Protein AF-A0A6J7CRE7-F1 (afdb_monomer_lite)

Structure (mmCIF, N/CA/C/O backbone):
data_AF-A0A6J7CRE7-F1
#
_entry.id   AF-A0A6J7CRE7-F1
#
loop_
_atom_site.group_PDB
_atom_site.id
_atom_site.type_symbol
_atom_site.label_atom_id
_atom_site.label_alt_id
_atom_site.label_comp_id
_atom_site.label_asym_id
_atom_site.label_entity_id
_atom_site.label_seq_id
_atom_site.pdbx_PDB_ins_code
_atom_site.Cartn_x
_atom_site.Cartn_y
_atom_site.Cartn_z
_atom_site.occupancy
_atom_site.B_iso_or_equiv
_atom_site.auth_seq_id
_atom_site.auth_comp_id
_atom_site.auth_asym_id
_atom_site.auth_atom_id
_atom_site.pdbx_PDB_model_num
ATOM 1 N N . MET A 1 1 ? 27.276 -5.900 14.792 1.00 31.27 1 MET A N 1
ATOM 2 C CA . MET A 1 1 ? 27.018 -6.515 13.474 1.00 31.27 1 MET A CA 1
ATOM 3 C C . MET A 1 1 ? 25.747 -5.876 12.935 1.00 31.27 1 MET A C 1
ATOM 5 O O . MET A 1 1 ? 24.681 -6.159 13.457 1.00 31.27 1 MET A O 1
ATOM 9 N N . LEU A 1 2 ? 25.874 -4.918 12.013 1.00 28.30 2 LEU A N 1
ATOM 10 C CA . LEU A 1 2 ? 24.737 -4.301 11.324 1.00 28.30 2 LEU A CA 1
ATOM 11 C C . LEU A 1 2 ? 24.334 -5.236 10.186 1.00 28.30 2 LEU A C 1
ATOM 13 O O . LEU A 1 2 ? 25.093 -5.417 9.237 1.00 28.30 2 LEU A O 1
ATOM 17 N N . SER A 1 3 ? 23.171 -5.862 10.291 1.00 26.80 3 SER A N 1
ATOM 18 C CA . SER A 1 3 ? 22.562 -6.545 9.156 1.00 26.80 3 SER A CA 1
ATOM 19 C C . SER A 1 3 ? 22.076 -5.487 8.165 1.00 26.80 3 SER A C 1
ATOM 21 O O . SER A 1 3 ? 21.050 -4.848 8.391 1.00 26.80 3 SER A O 1
ATOM 23 N N . VAL A 1 4 ? 22.817 -5.293 7.073 1.00 38.38 4 VAL A N 1
ATOM 24 C CA . VAL A 1 4 ? 22.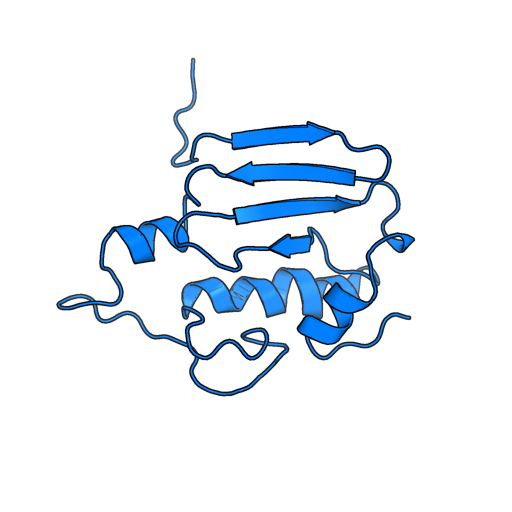331 -4.564 5.897 1.00 38.38 4 VAL A CA 1
ATOM 25 C C . VAL A 1 4 ? 21.376 -5.502 5.165 1.00 38.38 4 VAL A C 1
ATOM 27 O O . VAL A 1 4 ? 21.768 -6.237 4.263 1.00 38.38 4 VAL A O 1
ATOM 30 N N . GLY A 1 5 ? 20.120 -5.549 5.603 1.00 42.62 5 GLY A N 1
ATOM 31 C CA . GLY A 1 5 ? 19.071 -6.037 4.715 1.00 42.62 5 GLY A CA 1
ATOM 32 C C . GLY A 1 5 ? 18.911 -5.055 3.552 1.00 42.62 5 GLY A C 1
ATOM 33 O O . GLY A 1 5 ? 19.272 -3.884 3.677 1.00 42.62 5 GLY A O 1
ATOM 34 N N . VAL A 1 6 ? 18.359 -5.509 2.424 1.00 58.88 6 VAL A N 1
ATOM 35 C CA . VAL A 1 6 ? 17.955 -4.666 1.275 1.00 58.88 6 VAL A CA 1
ATOM 36 C C . VAL A 1 6 ? 16.721 -3.829 1.657 1.00 58.88 6 VAL A C 1
ATOM 38 O O . VAL A 1 6 ? 15.710 -3.772 0.966 1.00 58.88 6 VAL A O 1
ATOM 41 N N . PHE A 1 7 ? 16.765 -3.224 2.835 1.00 61.78 7 PHE A N 1
ATOM 42 C CA . PHE A 1 7 ? 15.727 -2.392 3.390 1.00 61.78 7 PHE A CA 1
ATOM 43 C C . PHE A 1 7 ? 16.214 -0.962 3.280 1.00 61.78 7 PHE A C 1
ATOM 45 O O . PHE A 1 7 ? 17.375 -0.634 3.525 1.00 61.78 7 PHE A O 1
ATOM 52 N N . SER A 1 8 ? 15.314 -0.124 2.804 1.00 71.94 8 SER A N 1
ATOM 53 C CA . SER A 1 8 ? 15.523 1.306 2.740 1.00 71.94 8 SER A CA 1
ATOM 54 C C . SER A 1 8 ? 15.836 1.884 4.109 1.00 71.94 8 SER A C 1
ATOM 56 O O . SER A 1 8 ? 15.657 1.234 5.134 1.00 71.94 8 SER A O 1
ATOM 58 N N . GLU A 1 9 ? 16.198 3.159 4.140 1.00 83.62 9 GLU A N 1
ATOM 59 C CA . GLU A 1 9 ? 16.005 3.938 5.356 1.00 83.62 9 GLU A CA 1
ATOM 60 C C . GLU A 1 9 ? 14.517 3.858 5.752 1.00 83.62 9 GLU A C 1
ATOM 62 O O . GLU A 1 9 ? 13.635 4.104 4.914 1.00 83.62 9 GLU A O 1
ATOM 67 N N . ILE A 1 10 ? 14.257 3.414 6.984 1.00 86.81 10 ILE A N 1
ATOM 68 C CA . ILE A 1 10 ? 12.924 3.281 7.577 1.00 86.81 10 ILE A CA 1
ATOM 69 C C . ILE A 1 10 ? 12.846 4.255 8.746 1.00 86.81 10 ILE A C 1
ATOM 71 O O . ILE A 1 10 ? 13.720 4.245 9.612 1.00 86.81 10 ILE A O 1
ATOM 75 N N . SER A 1 11 ? 11.791 5.062 8.791 1.00 89.56 11 SER A N 1
ATOM 76 C CA . SER A 1 11 ? 11.432 5.853 9.968 1.00 89.56 11 SER A CA 1
ATOM 77 C C . SER A 1 11 ? 10.129 5.337 10.566 1.00 89.56 11 SER A C 1
ATOM 79 O O . SER A 1 11 ? 9.235 4.912 9.837 1.00 89.56 11 SER A O 1
ATOM 81 N N . LEU A 1 12 ? 10.021 5.397 11.889 1.00 94.31 12 LEU A N 1
ATOM 82 C CA . LEU A 1 12 ? 8.812 5.078 12.638 1.00 94.31 12 LEU A CA 1
ATOM 83 C C . LEU A 1 12 ? 8.356 6.341 13.366 1.00 94.31 12 LEU A C 1
ATOM 85 O O . LEU A 1 12 ? 9.140 6.936 14.104 1.00 94.31 12 LEU A O 1
ATOM 89 N N . THR A 1 13 ? 7.093 6.699 13.185 1.00 96.44 13 THR A N 1
ATOM 90 C CA . THR A 1 13 ? 6.403 7.714 13.978 1.00 96.44 13 THR A CA 1
ATOM 91 C C . THR A 1 13 ? 5.298 7.026 14.761 1.00 96.44 13 THR A C 1
ATOM 93 O O . THR A 1 13 ? 4.493 6.291 14.190 1.00 96.44 13 THR A O 1
ATOM 96 N N . GLU A 1 14 ? 5.265 7.238 16.072 1.00 97.94 14 GLU A N 1
ATOM 97 C CA . GLU A 1 14 ? 4.109 6.875 16.882 1.00 97.94 14 GLU A CA 1
ATOM 98 C C . GLU A 1 14 ? 3.145 8.063 16.922 1.00 97.94 14 GLU A C 1
ATOM 100 O O . GLU A 1 14 ? 3.489 9.134 17.415 1.00 97.94 14 GLU A O 1
ATOM 105 N N . GLU A 1 15 ? 1.946 7.855 16.392 1.00 96.88 15 GLU A N 1
ATOM 106 C CA . GLU A 1 15 ? 0.809 8.766 16.489 1.00 96.88 15 GLU A CA 1
ATOM 107 C C . GLU A 1 15 ? -0.095 8.327 17.660 1.00 96.88 15 GLU A C 1
ATOM 109 O O . GLU A 1 15 ? 0.058 7.212 18.183 1.00 96.88 15 GLU A O 1
ATOM 114 N N . PRO A 1 16 ? -1.050 9.160 18.115 1.00 98.12 16 PRO A N 1
ATOM 115 C CA . PRO A 1 16 ? -1.968 8.775 19.187 1.00 98.12 16 PRO A CA 1
ATOM 116 C C . PRO A 1 16 ? -2.725 7.466 18.909 1.00 98.12 16 PRO A C 1
ATOM 118 O O . PRO A 1 16 ? -2.813 6.622 19.801 1.00 98.12 16 PRO A O 1
ATOM 121 N N . ASP A 1 17 ? -3.194 7.275 17.674 1.00 97.69 17 ASP A N 1
ATOM 122 C CA . ASP A 1 17 ? -4.062 6.182 17.213 1.00 97.69 17 ASP A CA 1
ATOM 123 C C . ASP A 1 17 ? -3.328 5.085 16.420 1.00 97.69 17 ASP A C 1
ATOM 125 O O . ASP A 1 17 ? -3.860 3.990 16.239 1.00 97.69 17 ASP A O 1
ATOM 129 N N . ALA A 1 18 ? -2.101 5.333 15.954 1.00 97.94 18 ALA A N 1
ATOM 130 C CA . ALA A 1 18 ? -1.400 4.412 15.063 1.00 97.94 18 ALA A CA 1
ATOM 131 C C . ALA A 1 18 ? 0.129 4.453 15.198 1.00 97.94 18 ALA A C 1
ATOM 133 O O . ALA A 1 18 ? 0.727 5.418 15.662 1.00 97.94 18 ALA A O 1
ATOM 134 N N . PHE A 1 19 ? 0.779 3.401 14.713 1.00 97.81 19 PHE A N 1
ATOM 135 C CA . PHE A 1 19 ? 2.190 3.405 14.354 1.00 97.81 19 PHE A CA 1
ATOM 136 C C . PHE A 1 19 ? 2.313 3.607 12.846 1.00 97.81 19 PHE A C 1
ATOM 138 O O . PHE A 1 19 ? 1.712 2.874 12.056 1.00 97.81 19 PHE A O 1
ATOM 145 N N . VAL A 1 20 ? 3.098 4.596 12.437 1.00 95.56 20 VAL A N 1
ATOM 146 C CA . VAL A 1 20 ? 3.317 4.946 11.036 1.00 95.56 20 VAL A CA 1
ATOM 147 C C . VAL A 1 20 ? 4.766 4.645 10.676 1.00 95.56 20 VAL A C 1
ATOM 149 O O . VAL A 1 20 ? 5.694 5.324 11.108 1.00 95.56 20 VAL A O 1
ATOM 152 N N . ILE A 1 21 ? 4.959 3.608 9.870 1.00 92.56 21 ILE A N 1
ATOM 153 C CA . ILE A 1 21 ? 6.258 3.206 9.337 1.00 92.56 21 ILE A CA 1
ATOM 154 C C . ILE A 1 21 ? 6.383 3.789 7.935 1.00 92.56 21 ILE A C 1
ATOM 156 O O . ILE A 1 21 ? 5.517 3.589 7.086 1.00 92.56 21 ILE A O 1
ATOM 160 N N . HIS A 1 22 ? 7.475 4.488 7.670 1.00 88.38 22 HIS A N 1
ATOM 161 C CA . HIS A 1 22 ? 7.761 5.071 6.370 1.00 88.38 22 HIS A CA 1
ATOM 162 C C . HIS A 1 22 ? 9.059 4.522 5.811 1.00 88.38 22 HIS A C 1
ATOM 164 O O . HIS A 1 22 ? 10.099 4.553 6.466 1.00 88.38 22 HIS A O 1
ATOM 170 N N . HIS A 1 23 ? 9.006 4.091 4.559 1.00 86.69 23 HIS A N 1
ATOM 171 C CA . HIS A 1 23 ? 10.183 3.782 3.770 1.00 86.69 23 HIS A CA 1
ATOM 172 C C . HIS A 1 23 ? 10.552 4.994 2.921 1.00 86.69 23 HIS A C 1
ATOM 174 O O . HIS A 1 23 ? 9.796 5.361 2.022 1.00 86.69 23 HIS A O 1
ATOM 180 N N . ARG A 1 24 ? 11.746 5.566 3.136 1.00 80.31 24 ARG A N 1
ATOM 181 C CA . ARG A 1 24 ? 12.245 6.687 2.315 1.00 80.31 24 ARG A CA 1
ATOM 182 C C . ARG A 1 24 ? 12.273 6.338 0.824 1.00 80.31 24 ARG A C 1
ATOM 184 O O . ARG A 1 24 ? 11.980 7.182 -0.016 1.00 80.31 24 ARG A O 1
ATOM 191 N N . VAL A 1 25 ? 12.657 5.100 0.515 1.00 83.38 25 VAL A N 1
ATOM 192 C CA . VAL A 1 25 ? 12.550 4.498 -0.818 1.00 83.38 25 VAL A CA 1
ATOM 193 C C . VAL A 1 25 ? 12.103 3.058 -0.646 1.00 83.38 25 VAL A C 1
ATOM 195 O O . VAL A 1 25 ? 12.920 2.243 -0.257 1.00 83.38 25 VAL A O 1
ATOM 198 N N . CYS A 1 26 ? 10.861 2.707 -0.958 1.00 83.25 26 CYS A N 1
ATOM 199 C CA . CYS A 1 26 ? 10.376 1.328 -0.924 1.00 83.25 26 CYS A CA 1
ATOM 200 C C . CYS A 1 26 ? 11.395 0.347 -1.540 1.00 83.25 26 CYS A C 1
ATOM 202 O O . CYS A 1 26 ? 11.777 0.488 -2.704 1.00 83.25 26 CYS A O 1
ATOM 204 N N . GLY A 1 27 ? 11.831 -0.646 -0.756 1.00 79.06 27 GLY A N 1
ATOM 205 C CA . GLY A 1 27 ? 12.837 -1.631 -1.176 1.00 79.06 27 GLY A CA 1
ATOM 206 C C . GLY A 1 27 ? 12.348 -2.628 -2.233 1.00 79.06 27 GLY A C 1
ATOM 207 O O . GLY A 1 27 ? 13.152 -3.399 -2.746 1.00 79.06 27 GLY A O 1
ATOM 208 N N . SER A 1 28 ? 11.052 -2.613 -2.561 1.00 83.06 28 SER A N 1
ATOM 209 C CA . SER A 1 28 ? 10.413 -3.530 -3.506 1.00 83.06 28 SER A CA 1
ATOM 210 C C . SER A 1 28 ? 9.895 -2.803 -4.756 1.00 83.06 28 SER A C 1
ATOM 212 O O . SER A 1 28 ? 10.687 -2.503 -5.649 1.00 83.06 28 SER A O 1
ATOM 214 N N . CYS A 1 29 ? 8.597 -2.483 -4.843 1.00 85.31 29 CYS A N 1
ATOM 215 C CA . CYS A 1 29 ? 7.991 -1.883 -6.040 1.00 85.31 29 CYS A CA 1
ATOM 216 C C . CYS A 1 29 ? 8.628 -0.547 -6.421 1.00 85.31 29 CYS A C 1
ATOM 218 O O . CYS A 1 29 ? 8.986 -0.352 -7.578 1.00 85.31 29 CYS A O 1
ATOM 220 N N . GLY A 1 30 ? 8.819 0.345 -5.444 1.00 85.69 30 GLY A N 1
ATOM 221 C CA . GLY A 1 30 ? 9.387 1.664 -5.702 1.00 85.69 30 GLY A CA 1
ATOM 222 C C . GLY A 1 30 ? 10.781 1.577 -6.313 1.00 85.69 30 GLY A C 1
ATOM 223 O O . GLY A 1 30 ? 11.087 2.333 -7.225 1.00 85.69 30 GLY A O 1
ATOM 224 N N . 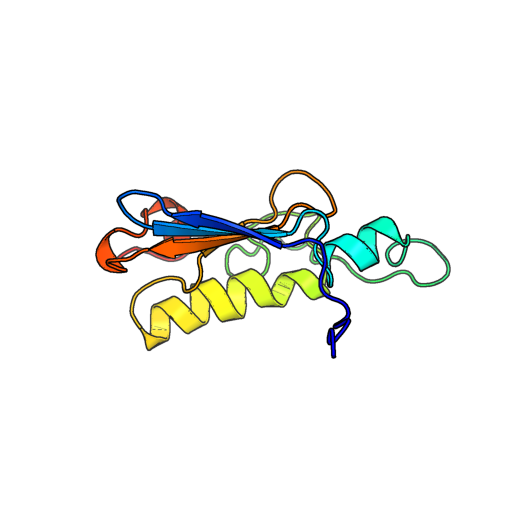ARG A 1 31 ? 11.606 0.615 -5.879 1.00 85.88 31 ARG A N 1
ATOM 225 C CA . ARG A 1 31 ? 12.927 0.391 -6.472 1.00 85.88 31 ARG A CA 1
ATOM 226 C C . ARG A 1 31 ? 12.851 -0.181 -7.881 1.00 85.88 31 ARG A C 1
ATOM 228 O O . ARG A 1 31 ? 13.588 0.279 -8.736 1.00 85.88 31 ARG A O 1
ATOM 235 N N . GLN A 1 32 ? 11.939 -1.115 -8.153 1.00 88.38 32 GLN A N 1
ATOM 236 C CA . GLN A 1 32 ? 11.732 -1.607 -9.522 1.00 88.38 32 GLN A CA 1
ATOM 237 C C . GLN A 1 32 ? 11.337 -0.477 -10.481 1.00 88.38 32 GLN A C 1
ATOM 239 O O . GLN A 1 32 ? 11.828 -0.429 -11.605 1.00 88.38 32 GLN A O 1
ATOM 244 N N . GLU A 1 33 ? 10.464 0.431 -10.041 1.00 87.81 33 GLU A N 1
ATOM 245 C CA . GLU A 1 33 ? 10.076 1.597 -10.838 1.00 87.81 33 GLU A CA 1
ATOM 246 C C . GLU A 1 33 ? 11.253 2.561 -11.037 1.00 87.81 33 GLU A C 1
ATOM 248 O O . GLU A 1 33 ? 11.526 2.955 -12.166 1.00 87.81 33 GLU A O 1
ATOM 253 N N . LEU A 1 34 ? 12.000 2.882 -9.974 1.00 87.31 34 LEU A N 1
ATOM 254 C CA . LEU A 1 34 ? 13.172 3.766 -10.049 1.00 87.31 34 LEU A CA 1
ATOM 255 C C . LEU A 1 34 ? 14.327 3.182 -10.881 1.00 87.31 34 LEU A C 1
ATOM 257 O O . LEU A 1 34 ? 15.048 3.935 -11.528 1.00 87.31 34 LEU A O 1
ATOM 261 N N . ASP A 1 35 ? 14.481 1.859 -10.896 1.00 89.88 35 ASP A N 1
ATOM 262 C CA . ASP A 1 35 ? 15.494 1.145 -11.682 1.00 89.88 35 ASP A CA 1
ATOM 263 C C . ASP A 1 35 ? 15.069 0.937 -13.152 1.00 89.88 35 ASP A C 1
ATOM 265 O O . ASP A 1 35 ? 15.749 0.224 -13.893 1.00 89.88 35 ASP A O 1
ATOM 269 N N . GLY A 1 36 ? 13.931 1.498 -13.582 1.00 91.31 36 GLY A N 1
ATOM 270 C CA . GLY A 1 36 ? 13.453 1.407 -14.964 1.00 91.31 36 GLY A CA 1
ATOM 271 C C . GLY A 1 36 ? 13.000 0.005 -15.379 1.00 91.31 36 GLY A C 1
ATOM 272 O O . GLY A 1 36 ? 13.035 -0.331 -16.556 1.00 91.31 36 GLY A O 1
ATOM 273 N N . ARG A 1 37 ? 12.568 -0.850 -14.438 1.00 91.81 37 ARG A N 1
ATOM 274 C CA . ARG A 1 37 ? 12.166 -2.242 -14.749 1.00 91.81 37 ARG A CA 1
ATOM 275 C C . ARG A 1 37 ? 10.872 -2.358 -15.555 1.00 91.81 37 ARG A C 1
ATOM 277 O O . ARG A 1 37 ? 10.574 -3.430 -16.071 1.00 91.81 37 ARG A O 1
ATOM 284 N N . TYR A 1 38 ? 10.113 -1.274 -15.652 1.00 91.06 38 TYR A N 1
ATOM 285 C CA . TYR A 1 38 ? 8.905 -1.185 -16.475 1.00 91.06 38 TYR A CA 1
ATOM 286 C C . TYR A 1 38 ? 9.204 -0.660 -17.887 1.00 91.06 38 TYR A C 1
ATOM 288 O O . TYR A 1 38 ? 8.301 -0.620 -18.711 1.00 91.06 38 TYR A O 1
ATOM 296 N N . GLU A 1 39 ? 10.466 -0.322 -18.166 1.00 92.12 39 GLU A N 1
ATOM 297 C CA . GLU A 1 39 ? 10.962 0.094 -19.477 1.00 92.12 39 GLU A CA 1
ATOM 298 C C . GLU A 1 39 ? 11.756 -1.044 -20.149 1.00 92.12 39 GLU A C 1
ATOM 300 O O . GLU A 1 39 ? 12.074 -2.072 -19.531 1.00 92.12 39 GLU A O 1
ATOM 305 N N . GLU A 1 40 ? 12.126 -0.850 -21.417 1.00 93.56 40 GLU A N 1
ATOM 306 C CA . GLU A 1 40 ? 13.035 -1.739 -22.151 1.00 93.56 40 GLU A CA 1
ATOM 307 C C . GLU A 1 40 ? 14.384 -1.911 -21.411 1.00 93.56 40 GLU A C 1
ATOM 309 O O . GLU A 1 40 ? 14.937 -0.936 -20.892 1.00 93.56 40 GLU A O 1
ATOM 314 N N . PRO A 1 41 ? 14.975 -3.123 -21.372 1.00 95.44 41 PRO A N 1
ATOM 315 C CA . PRO A 1 41 ? 14.524 -4.365 -22.012 1.00 95.44 41 PRO A CA 1
ATOM 316 C C . PRO A 1 41 ? 13.617 -5.241 -21.128 1.00 95.44 41 PRO A C 1
ATOM 318 O O . PRO A 1 41 ? 13.313 -6.377 -21.486 1.00 95.44 41 PRO A O 1
ATOM 321 N N . TRP A 1 42 ? 13.257 -4.777 -19.928 1.00 95.00 42 TRP A N 1
ATOM 322 C CA . TRP A 1 42 ? 12.600 -5.610 -18.916 1.00 95.00 42 TRP A CA 1
ATOM 323 C C . TRP A 1 42 ? 11.092 -5.691 -19.110 1.00 95.00 42 TRP A C 1
ATOM 325 O O . TRP A 1 42 ? 10.528 -6.772 -18.952 1.00 95.00 42 TRP A O 1
ATOM 335 N N . ASN A 1 43 ? 10.460 -4.564 -19.452 1.00 94.75 43 ASN A N 1
ATOM 336 C CA . ASN A 1 43 ? 9.041 -4.474 -19.792 1.00 94.75 43 ASN A CA 1
ATOM 337 C C . ASN A 1 43 ? 8.116 -5.159 -18.769 1.00 94.75 43 ASN A C 1
ATOM 339 O O . ASN A 1 43 ? 7.211 -5.916 -19.133 1.00 94.75 43 ASN A O 1
ATOM 343 N N . PHE A 1 44 ? 8.347 -4.941 -17.469 1.00 94.44 44 PHE A N 1
ATOM 344 C CA . PHE A 1 44 ? 7.434 -5.456 -16.449 1.00 94.44 44 PHE A CA 1
ATOM 345 C C . PHE A 1 44 ? 6.016 -4.912 -16.648 1.00 94.44 44 PHE A C 1
ATOM 347 O O . PHE A 1 44 ? 5.809 -3.765 -17.039 1.00 94.44 44 PHE A O 1
ATOM 354 N N . LEU A 1 45 ? 5.025 -5.754 -16.355 1.00 94.25 45 LEU A N 1
ATOM 355 C CA . LEU A 1 45 ? 3.622 -5.447 -16.623 1.00 94.25 45 LEU A CA 1
ATOM 356 C C . LEU A 1 45 ? 3.017 -4.512 -15.566 1.00 94.25 45 LEU A C 1
ATOM 358 O O . LEU A 1 45 ? 3.412 -4.507 -14.397 1.00 94.25 45 LEU A O 1
ATOM 362 N N . ARG A 1 46 ? 1.993 -3.760 -15.970 1.00 92.75 46 ARG A N 1
ATOM 363 C CA . ARG A 1 46 ? 1.081 -3.027 -15.080 1.00 92.75 46 ARG A CA 1
ATOM 364 C C . ARG A 1 46 ? -0.315 -3.643 -15.176 1.00 92.75 46 ARG A C 1
ATOM 366 O O . ARG A 1 46 ? -0.659 -4.214 -16.207 1.00 92.75 46 ARG A O 1
ATOM 373 N N . VAL A 1 47 ? -1.093 -3.546 -14.103 1.00 93.00 47 VAL A N 1
ATOM 374 C CA . VAL A 1 47 ? -2.504 -3.952 -14.078 1.00 93.00 47 VAL A CA 1
ATOM 375 C C . VAL A 1 47 ? -3.331 -2.762 -14.550 1.00 93.00 47 VAL A C 1
ATOM 377 O O . VAL A 1 47 ? -3.471 -1.782 -13.818 1.00 93.00 47 VAL A O 1
ATOM 380 N N . ILE A 1 48 ? -3.830 -2.833 -15.783 1.00 92.06 48 ILE A N 1
ATOM 381 C CA . ILE A 1 48 ? -4.506 -1.711 -16.456 1.00 92.06 48 ILE A CA 1
ATOM 382 C C . ILE A 1 48 ? -6.029 -1.762 -16.307 1.00 92.06 48 ILE A C 1
ATOM 384 O O . ILE A 1 48 ? -6.713 -0.763 -16.521 1.00 92.06 48 ILE A O 1
ATOM 388 N N . GLU A 1 49 ? -6.574 -2.924 -15.953 1.00 92.94 49 GLU A N 1
ATOM 389 C CA . GLU A 1 49 ? -7.996 -3.129 -15.722 1.00 92.94 49 GLU A CA 1
ATOM 390 C C . GLU A 1 49 ? -8.456 -2.379 -14.471 1.00 92.94 49 GLU A C 1
ATOM 392 O O . GLU A 1 49 ? -7.769 -2.355 -13.457 1.00 92.94 49 GLU A O 1
ATOM 397 N N . ASN A 1 50 ? -9.650 -1.793 -14.496 1.00 93.62 50 ASN A N 1
ATOM 398 C CA . ASN A 1 50 ? -10.200 -1.117 -13.324 1.00 93.62 50 ASN A CA 1
ATOM 399 C C . ASN A 1 50 ? -10.792 -2.140 -12.335 1.00 93.62 50 ASN A C 1
ATOM 401 O O . ASN A 1 50 ? -11.948 -2.539 -12.482 1.00 93.62 50 ASN A O 1
ATOM 405 N N . VAL A 1 51 ? -10.003 -2.572 -11.345 1.00 95.56 51 VAL A N 1
ATOM 406 C CA . VAL A 1 51 ? -10.396 -3.606 -10.375 1.00 95.56 51 VAL A CA 1
ATOM 407 C C . VAL A 1 51 ? -9.965 -3.190 -8.958 1.00 95.56 51 VAL A C 1
ATOM 409 O O . VAL A 1 51 ? -8.840 -3.490 -8.551 1.00 95.56 51 VAL A O 1
ATOM 412 N N . PRO A 1 52 ? -10.837 -2.543 -8.155 1.00 95.44 52 PRO A N 1
ATOM 413 C CA . PRO A 1 52 ? -10.481 -2.008 -6.833 1.00 95.44 52 PRO A CA 1
ATOM 414 C C . PRO A 1 52 ? -9.742 -2.999 -5.916 1.00 95.44 52 PRO A C 1
ATOM 416 O O . PRO A 1 52 ? -8.708 -2.661 -5.340 1.00 95.44 52 PRO A O 1
ATOM 419 N N . GLY A 1 53 ? -10.207 -4.251 -5.850 1.00 95.75 53 GLY A N 1
ATOM 420 C CA . GLY A 1 53 ? -9.609 -5.306 -5.020 1.00 95.75 53 GLY A CA 1
ATOM 421 C C . GLY A 1 53 ? -8.277 -5.873 -5.529 1.00 95.75 53 GLY A C 1
ATOM 422 O O . GLY A 1 53 ? -7.673 -6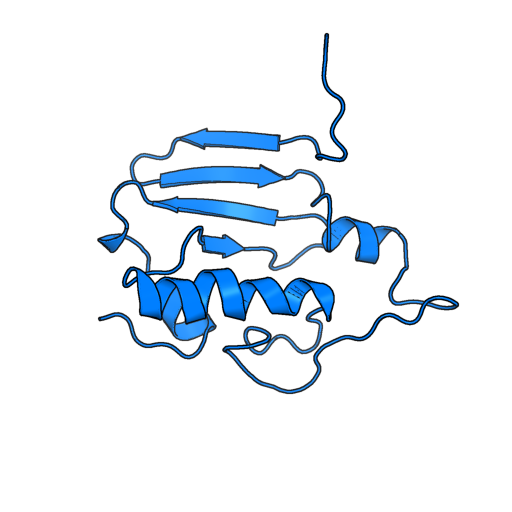.695 -4.847 1.00 95.75 53 GLY A O 1
ATOM 423 N N . LEU A 1 54 ? -7.806 -5.450 -6.708 1.00 95.25 54 LEU A N 1
ATOM 424 C CA . LEU A 1 54 ? -6.549 -5.904 -7.313 1.00 95.25 54 LEU A CA 1
ATOM 425 C C . LEU A 1 54 ? -5.556 -4.765 -7.562 1.00 95.25 54 LEU A C 1
ATOM 427 O O . LEU A 1 54 ? -4.351 -4.971 -7.423 1.00 95.25 54 LEU A O 1
ATOM 431 N N . ASN A 1 55 ? -6.034 -3.572 -7.921 1.00 94.31 55 ASN A N 1
ATOM 432 C CA . ASN A 1 55 ? -5.180 -2.426 -8.231 1.00 94.31 55 ASN A CA 1
ATOM 433 C C . ASN A 1 55 ? -5.661 -1.088 -7.661 1.00 94.31 55 ASN A C 1
ATOM 435 O O . ASN A 1 55 ? -5.168 -0.045 -8.081 1.00 94.31 55 ASN A O 1
ATOM 439 N N . PHE A 1 56 ? -6.617 -1.090 -6.726 1.00 94.56 56 PHE A N 1
ATOM 440 C CA . PHE A 1 56 ? -7.239 0.133 -6.202 1.00 94.56 56 PHE A CA 1
ATOM 441 C C . PHE A 1 56 ? -7.789 1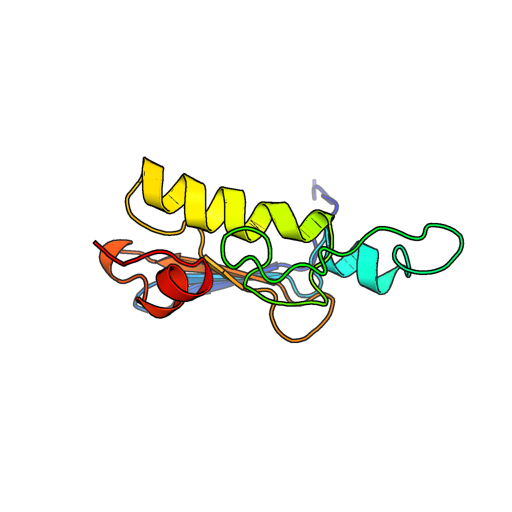.061 -7.294 1.00 94.56 56 PHE A C 1
ATOM 443 O O . PHE A 1 56 ? -7.839 2.275 -7.093 1.00 94.56 56 PHE A O 1
ATOM 450 N N . SER A 1 57 ? -8.148 0.509 -8.459 1.00 93.94 57 SER A N 1
ATOM 451 C CA . SER A 1 57 ? -8.574 1.283 -9.628 1.00 93.94 57 SER A CA 1
ATOM 452 C C . SER A 1 57 ? -7.510 2.244 -10.182 1.00 93.94 57 SER A C 1
ATOM 454 O O . SER A 1 57 ? -7.847 3.174 -10.913 1.00 93.94 57 SER A O 1
ATOM 456 N N . ASP A 1 58 ? -6.228 2.031 -9.863 1.00 91.06 58 ASP A N 1
ATOM 457 C CA . ASP A 1 58 ? -5.104 2.801 -10.401 1.00 91.06 58 ASP A CA 1
ATOM 458 C C . ASP A 1 58 ? -4.59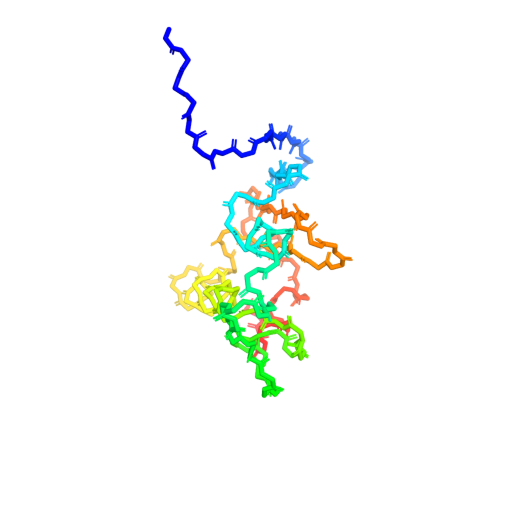0 2.145 -11.700 1.00 91.06 58 ASP A C 1
ATOM 460 O O . ASP A 1 58 ? -4.017 1.055 -11.653 1.00 91.06 58 ASP A O 1
ATOM 464 N N . PRO A 1 59 ? -4.734 2.783 -12.877 1.00 88.00 59 PRO A N 1
ATOM 465 C CA . PRO A 1 59 ? -4.271 2.204 -14.140 1.00 88.00 59 PRO A CA 1
ATOM 466 C C . PRO A 1 59 ? -2.738 2.142 -14.254 1.00 88.00 59 PRO A C 1
ATOM 468 O O . PRO A 1 59 ? -2.212 1.479 -15.146 1.00 88.00 59 PRO A O 1
ATOM 471 N N . ASN A 1 60 ? -2.002 2.817 -13.365 1.00 87.44 60 ASN A N 1
ATOM 472 C CA . ASN A 1 60 ? -0.543 2.762 -13.304 1.00 87.44 60 ASN A CA 1
ATOM 473 C C . ASN A 1 60 ? -0.041 1.756 -12.261 1.00 87.44 60 ASN A C 1
ATOM 475 O O . ASN A 1 60 ? 1.147 1.752 -11.929 1.00 87.44 60 ASN A O 1
ATOM 479 N N . PHE A 1 61 ? -0.898 0.886 -11.732 1.00 91.06 61 PHE A N 1
ATOM 480 C CA . PHE A 1 61 ? -0.497 -0.054 -10.698 1.00 91.06 61 PHE A CA 1
ATOM 481 C C . PHE A 1 61 ? 0.438 -1.123 -11.252 1.00 91.06 61 PHE A C 1
ATOM 483 O O . PHE A 1 61 ? 0.111 -1.854 -12.185 1.00 91.06 61 PHE A O 1
ATOM 490 N N . THR A 1 62 ? 1.631 -1.235 -10.680 1.00 91.38 62 THR A N 1
ATOM 491 C CA . THR A 1 62 ? 2.576 -2.247 -11.141 1.00 91.38 62 THR A CA 1
ATOM 492 C C . THR A 1 62 ? 2.102 -3.660 -10.821 1.00 91.38 62 THR A C 1
ATOM 494 O O . THR A 1 62 ? 1.465 -3.882 -9.790 1.00 91.38 62 THR A O 1
ATOM 497 N N . VAL A 1 63 ? 2.470 -4.644 -11.653 1.00 91.81 63 VAL A N 1
ATOM 498 C CA . VAL A 1 63 ? 2.123 -6.055 -11.405 1.00 91.81 63 VAL A CA 1
ATOM 499 C C . VAL A 1 63 ? 2.591 -6.522 -10.029 1.00 91.81 63 VAL A C 1
ATOM 501 O O . VAL A 1 63 ? 1.872 -7.236 -9.340 1.00 91.81 63 VAL A O 1
ATOM 504 N N . TYR A 1 64 ? 3.758 -6.058 -9.570 1.00 91.06 64 TYR A N 1
ATOM 505 C CA . TYR A 1 64 ? 4.218 -6.381 -8.227 1.00 91.06 64 TYR A CA 1
ATOM 506 C C . TYR A 1 64 ? 3.331 -5.741 -7.156 1.00 91.06 64 TYR A C 1
ATOM 508 O O . TYR A 1 64 ? 3.033 -6.393 -6.162 1.00 91.06 64 TYR A O 1
ATOM 516 N N . ARG A 1 65 ? 2.872 -4.492 -7.330 1.00 90.88 65 ARG A N 1
ATOM 517 C CA . ARG A 1 65 ? 2.000 -3.817 -6.351 1.00 90.88 65 ARG A CA 1
ATOM 518 C C . ARG A 1 65 ? 0.646 -4.503 -6.180 1.00 90.88 65 ARG A C 1
ATOM 520 O O . ARG A 1 65 ? 0.053 -4.306 -5.125 1.00 90.88 65 ARG A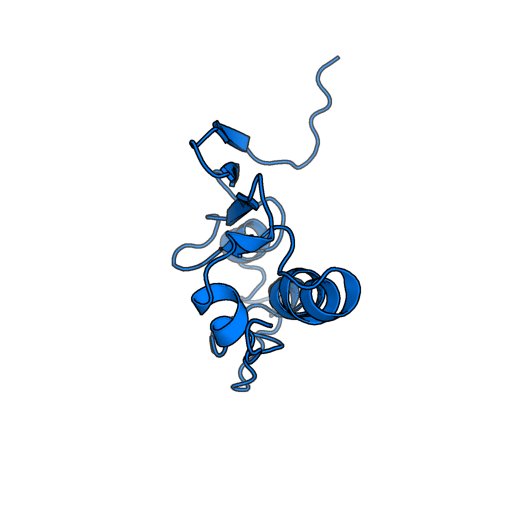 O 1
ATOM 527 N N . ALA A 1 66 ? 0.202 -5.346 -7.117 1.00 93.00 66 ALA A N 1
ATOM 528 C CA . ALA A 1 66 ? -1.053 -6.107 -7.036 1.00 93.00 66 ALA A CA 1
ATOM 529 C C . ALA A 1 66 ? -1.191 -6.969 -5.765 1.00 93.00 66 ALA A C 1
ATOM 531 O O . ALA A 1 66 ? -2.303 -7.268 -5.339 1.00 93.00 66 ALA A O 1
ATOM 532 N N . HIS A 1 67 ? -0.081 -7.329 -5.108 1.00 93.88 67 HIS A N 1
ATOM 533 C CA . HIS A 1 67 ? -0.152 -8.014 -3.815 1.00 93.88 67 HIS A CA 1
ATOM 534 C C . HIS A 1 67 ? -0.728 -7.128 -2.700 1.00 93.88 67 HIS A C 1
ATOM 536 O O . HIS A 1 67 ? -1.252 -7.658 -1.727 1.00 93.88 67 HIS A O 1
ATOM 542 N N . ILE A 1 68 ? -0.634 -5.796 -2.812 1.00 94.62 68 ILE A N 1
ATOM 543 C CA . ILE A 1 68 ? -1.045 -4.875 -1.750 1.00 94.62 68 ILE A CA 1
ATOM 544 C C . ILE A 1 68 ? -2.565 -4.918 -1.538 1.00 94.62 68 ILE A C 1
ATOM 546 O O . ILE A 1 68 ? -2.967 -5.236 -0.420 1.00 94.62 68 ILE A O 1
ATOM 550 N N . PRO A 1 69 ? -3.420 -4.668 -2.552 1.00 95.94 69 PRO A N 1
ATOM 551 C CA . PRO A 1 69 ? -4.869 -4.749 -2.376 1.00 95.94 69 PRO A CA 1
ATOM 552 C C . PRO A 1 69 ? -5.308 -6.150 -1.946 1.00 95.94 69 PRO A C 1
ATOM 554 O O . PRO A 1 69 ? -6.097 -6.295 -1.020 1.00 95.94 69 PRO A O 1
ATOM 557 N N . VAL A 1 70 ? -4.738 -7.192 -2.556 1.00 96.81 70 VAL A N 1
ATOM 558 C CA . VAL A 1 70 ? -5.142 -8.574 -2.283 1.00 96.81 70 VAL A CA 1
ATOM 559 C C . VAL A 1 70 ? -4.779 -8.995 -0.858 1.00 96.81 70 VAL A C 1
ATOM 561 O O . VAL A 1 70 ? -5.647 -9.427 -0.110 1.00 96.81 70 VAL A O 1
ATOM 564 N N . ILE A 1 71 ? -3.512 -8.872 -0.458 1.00 97.44 71 ILE A N 1
ATOM 565 C CA . ILE A 1 71 ? -3.033 -9.418 0.820 1.00 97.44 71 ILE A CA 1
ATOM 566 C C . ILE A 1 71 ? -3.405 -8.501 1.985 1.00 97.44 71 ILE A C 1
ATOM 568 O O . ILE A 1 71 ? -3.887 -8.975 3.010 1.00 97.44 71 ILE A O 1
ATOM 572 N N . HIS A 1 72 ? -3.185 -7.193 1.839 1.00 97.31 72 HIS A N 1
ATOM 573 C CA . HIS A 1 72 ? -3.271 -6.253 2.958 1.00 97.31 72 HIS A CA 1
ATOM 574 C C . HIS A 1 72 ? -4.641 -5.607 3.130 1.00 97.31 72 HIS A C 1
ATOM 576 O O . HIS A 1 72 ? -4.875 -4.987 4.163 1.00 97.31 72 HIS A O 1
ATOM 582 N N . TYR A 1 73 ? -5.536 -5.752 2.149 1.00 97.62 73 TYR A N 1
ATOM 583 C CA . TYR A 1 73 ? -6.892 -5.219 2.224 1.00 97.62 73 TYR A CA 1
ATOM 584 C C . TYR A 1 73 ? -7.924 -6.340 2.111 1.00 97.62 73 TYR A C 1
ATOM 586 O O . TYR A 1 73 ? -8.614 -6.591 3.085 1.00 97.62 73 TYR A O 1
ATOM 594 N N . VAL A 1 74 ? -8.003 -7.063 0.989 1.00 97.75 74 VAL A N 1
ATOM 595 C CA . VAL A 1 74 ? -9.034 -8.100 0.778 1.00 97.75 74 VAL A CA 1
ATOM 596 C C . VAL A 1 74 ? -8.888 -9.255 1.769 1.00 97.75 74 VAL A C 1
ATOM 598 O O . VAL A 1 74 ? -9.760 -9.456 2.611 1.00 97.75 74 VAL A O 1
ATOM 601 N N . VAL A 1 75 ? -7.762 -9.972 1.733 1.00 97.94 75 VAL A N 1
ATOM 602 C CA . VAL A 1 75 ? -7.524 -11.127 2.614 1.00 97.94 75 VAL A CA 1
ATOM 603 C C . VAL A 1 75 ? -7.483 -10.698 4.080 1.00 97.94 75 VAL A C 1
ATOM 605 O O . VAL A 1 75 ? -8.042 -11.380 4.936 1.00 97.94 75 VAL A O 1
ATOM 608 N N . ALA A 1 76 ? -6.850 -9.565 4.394 1.00 97.50 76 ALA A N 1
ATOM 609 C CA . ALA A 1 76 ? -6.818 -9.044 5.759 1.00 97.50 76 ALA A CA 1
ATOM 610 C C . ALA A 1 76 ? -8.232 -8.745 6.289 1.00 97.50 76 ALA A C 1
ATOM 612 O O . ALA A 1 76 ? -8.605 -9.244 7.348 1.00 97.50 76 ALA A O 1
ATOM 613 N N . THR A 1 77 ? -9.064 -8.032 5.527 1.00 97.25 77 THR A N 1
ATOM 614 C CA . THR A 1 77 ? -10.444 -7.752 5.937 1.00 97.25 77 THR A CA 1
ATOM 615 C C . THR A 1 77 ? -11.269 -9.029 6.092 1.00 97.25 77 THR A C 1
ATOM 617 O O . THR A 1 77 ? -12.006 -9.147 7.065 1.00 97.25 77 THR A O 1
ATOM 620 N N . GLU A 1 78 ? -11.117 -10.017 5.210 1.00 96.44 78 GLU A N 1
ATOM 621 C CA . GLU A 1 78 ? -11.836 -11.296 5.325 1.00 96.44 78 GLU A CA 1
ATOM 622 C C . GLU A 1 78 ? -11.390 -12.149 6.523 1.00 96.44 78 GLU A C 1
ATOM 624 O O . GLU A 1 78 ? -12.184 -12.916 7.066 1.00 96.44 78 GLU A O 1
ATOM 629 N N . THR A 1 79 ? -10.127 -12.038 6.941 1.00 96.06 79 THR A N 1
ATOM 630 C CA . THR A 1 79 ? -9.552 -12.892 7.994 1.00 96.06 79 THR A CA 1
ATOM 631 C C . THR A 1 79 ? -9.613 -12.271 9.382 1.00 96.06 79 THR A C 1
ATOM 633 O O . THR A 1 79 ? -9.858 -12.987 10.352 1.00 96.06 79 THR A O 1
ATOM 636 N N . VAL A 1 80 ? -9.383 -10.960 9.493 1.00 94.06 80 VAL A N 1
ATOM 637 C CA . VAL A 1 80 ? -9.308 -10.244 10.778 1.00 94.06 80 VAL A CA 1
ATOM 638 C C . VAL A 1 80 ? -10.266 -9.053 10.872 1.00 94.06 80 VAL A C 1
ATOM 640 O O . VAL A 1 80 ? -10.335 -8.411 11.914 1.00 94.06 80 VAL A O 1
ATOM 643 N N . GLY A 1 81 ? -11.053 -8.777 9.828 1.00 96.12 81 GLY A N 1
ATOM 644 C CA . GLY A 1 81 ? -12.106 -7.751 9.834 1.00 96.12 81 GLY A CA 1
ATOM 645 C C . GLY A 1 81 ? -11.655 -6.355 9.398 1.00 96.12 81 GLY A C 1
ATOM 646 O O . GLY A 1 81 ? -12.486 -5.463 9.256 1.00 96.12 81 GLY A O 1
ATOM 647 N N . HIS A 1 82 ? -10.361 -6.146 9.157 1.00 96.94 82 HIS A N 1
ATOM 648 C CA . HIS A 1 82 ? -9.803 -4.854 8.760 1.00 96.94 82 HIS A CA 1
ATOM 649 C C . HIS A 1 82 ? -8.535 -5.021 7.901 1.00 96.94 82 HIS A C 1
ATOM 651 O O . HIS A 1 82 ? -7.830 -6.026 8.034 1.00 96.94 82 HIS A O 1
ATOM 657 N N . PRO A 1 83 ? -8.182 -4.029 7.063 1.00 97.06 83 PRO A N 1
ATOM 658 C CA . PRO A 1 83 ? -6.881 -3.986 6.405 1.00 97.06 83 PRO A CA 1
ATOM 659 C C . PRO A 1 83 ? -5.725 -4.055 7.414 1.00 97.06 83 PRO A C 1
ATOM 661 O O . PRO A 1 83 ? -5.811 -3.487 8.509 1.00 97.06 83 PRO A O 1
ATOM 664 N N . TRP A 1 84 ? -4.631 -4.742 7.067 1.00 95.12 84 TRP A N 1
ATOM 665 C CA . TRP A 1 84 ? -3.488 -4.888 7.974 1.00 95.12 84 TRP A CA 1
ATOM 666 C C . TRP A 1 84 ? -2.144 -5.239 7.294 1.00 95.12 84 TRP A C 1
ATOM 668 O O . TRP A 1 84 ? -2.019 -6.277 6.634 1.00 95.12 84 TRP A O 1
ATOM 678 N N . PRO A 1 85 ? -1.081 -4.441 7.533 1.00 95.62 85 PRO A N 1
ATOM 679 C CA . PRO A 1 85 ? -1.168 -3.004 7.799 1.00 95.62 85 PRO A CA 1
ATOM 680 C C . PRO A 1 85 ? -1.890 -2.285 6.652 1.00 95.62 85 PRO A C 1
ATOM 682 O O . PRO A 1 85 ? -1.930 -2.773 5.523 1.00 95.62 85 PRO A O 1
ATOM 685 N N . VAL A 1 86 ? -2.389 -1.079 6.906 1.00 96.38 86 VAL A N 1
ATOM 686 C CA . VAL A 1 86 ? -2.813 -0.187 5.825 1.00 96.38 86 VAL A CA 1
ATOM 687 C C . VAL A 1 86 ? -1.562 0.297 5.096 1.00 96.38 86 VAL A C 1
ATOM 689 O O . VAL A 1 86 ? -0.799 1.110 5.617 1.00 96.38 86 VAL A O 1
ATOM 692 N N . ILE A 1 87 ? -1.331 -0.229 3.894 1.00 94.12 87 ILE A N 1
ATOM 693 C CA . ILE A 1 87 ? -0.205 0.173 3.048 1.00 94.12 87 ILE A CA 1
ATOM 694 C C . ILE A 1 87 ? -0.665 1.245 2.066 1.00 94.12 87 ILE A C 1
ATOM 696 O O . ILE A 1 87 ? -1.564 0.995 1.258 1.00 94.12 87 ILE A O 1
ATOM 700 N N . ASP A 1 88 ? -0.010 2.404 2.091 1.00 88.62 88 ASP A N 1
ATOM 701 C CA . ASP A 1 88 ? -0.204 3.460 1.106 1.00 88.62 88 ASP A CA 1
ATOM 702 C C . ASP A 1 88 ? 1.097 3.825 0.381 1.00 88.62 88 ASP A C 1
ATOM 704 O O . ASP A 1 88 ? 2.072 4.302 0.964 1.00 88.62 88 ASP A O 1
ATOM 708 N N . CYS A 1 89 ? 1.075 3.614 -0.932 1.00 82.06 89 CYS A N 1
ATOM 709 C CA . CYS A 1 89 ? 2.156 3.962 -1.854 1.00 82.06 89 CYS A CA 1
ATOM 710 C C . CYS A 1 89 ? 1.673 4.942 -2.933 1.00 82.06 89 CYS A C 1
ATOM 712 O O . CYS A 1 89 ? 2.187 4.939 -4.054 1.00 82.06 89 CYS A O 1
ATOM 714 N N . SER A 1 90 ? 0.614 5.708 -2.658 1.00 70.50 90 SER A N 1
ATOM 715 C CA . SER A 1 90 ? 0.073 6.672 -3.611 1.00 70.50 90 SER A CA 1
ATOM 716 C C . SER A 1 90 ? 1.053 7.837 -3.856 1.00 70.50 90 SER A C 1
ATOM 718 O O . SER A 1 90 ? 1.703 8.359 -2.950 1.00 70.50 90 SER A O 1
ATOM 720 N N . GLY A 1 91 ? 1.190 8.242 -5.122 1.00 60.38 91 GLY A N 1
ATOM 721 C CA . GLY A 1 91 ? 1.692 9.570 -5.492 1.00 60.38 91 GLY A CA 1
ATOM 722 C C . GLY A 1 91 ? 3.173 9.732 -5.852 1.00 60.38 91 GLY A C 1
ATOM 723 O O . GLY A 1 91 ? 3.469 10.683 -6.567 1.00 60.38 91 GLY A O 1
ATOM 724 N N . VAL A 1 92 ? 4.115 8.871 -5.435 1.00 63.03 92 VAL A N 1
ATOM 725 C CA . VAL A 1 92 ? 5.536 8.994 -5.854 1.00 63.03 92 VAL A CA 1
ATOM 726 C C . VAL A 1 92 ? 6.254 7.633 -5.831 1.00 63.03 92 VAL A C 1
ATOM 728 O O . VAL A 1 92 ? 6.230 6.975 -4.786 1.00 63.03 92 VAL A O 1
ATOM 731 N N . PRO A 1 93 ? 6.967 7.227 -6.905 1.00 67.88 93 PRO A N 1
ATOM 732 C CA . PRO A 1 93 ? 7.857 6.068 -6.870 1.00 67.88 93 PRO A CA 1
ATOM 733 C C . PRO A 1 93 ? 8.811 6.135 -5.674 1.00 67.88 93 PRO A C 1
ATOM 735 O O . PRO A 1 93 ? 9.506 7.126 -5.458 1.00 67.88 93 PRO A O 1
ATOM 738 N N . GLY A 1 94 ? 8.821 5.079 -4.865 1.00 68.06 94 GLY A N 1
ATOM 739 C CA . GLY A 1 94 ? 9.652 5.007 -3.665 1.00 68.06 94 GLY A CA 1
ATOM 740 C C . GLY A 1 94 ? 8.975 5.458 -2.368 1.00 68.06 94 GLY A C 1
ATOM 741 O O . GLY A 1 94 ? 9.471 5.072 -1.317 1.00 68.06 94 GLY A O 1
ATOM 742 N N . LYS A 1 95 ? 7.832 6.156 -2.378 1.00 77.12 95 LYS A N 1
ATOM 743 C CA . LYS A 1 95 ? 7.082 6.402 -1.132 1.00 77.12 95 LYS A CA 1
ATOM 744 C C . LYS A 1 95 ? 6.238 5.186 -0.771 1.00 77.12 95 LYS A C 1
ATOM 746 O O . LYS A 1 95 ? 5.469 4.692 -1.591 1.00 77.12 95 LYS A O 1
ATOM 751 N N . CYS A 1 96 ? 6.401 4.700 0.452 1.00 86.88 96 CYS A N 1
ATOM 752 C CA . CYS A 1 96 ? 5.627 3.585 0.977 1.00 86.88 96 CYS A CA 1
ATOM 753 C C . CYS A 1 96 ? 5.433 3.773 2.481 1.00 86.88 96 CYS A C 1
ATOM 755 O O . CYS A 1 96 ? 6.408 3.854 3.234 1.00 86.88 96 CYS A O 1
ATOM 757 N N . TRP A 1 97 ? 4.172 3.877 2.885 1.00 90.88 97 TRP A N 1
ATOM 758 C CA . TRP A 1 97 ? 3.745 4.060 4.263 1.00 90.88 97 TRP A CA 1
ATOM 759 C C . TRP A 1 97 ? 2.996 2.823 4.724 1.00 90.88 97 TRP A C 1
ATOM 761 O O . TRP A 1 97 ? 2.057 2.400 4.055 1.00 90.88 97 TRP A O 1
ATOM 771 N N . PHE A 1 98 ? 3.377 2.269 5.869 1.00 94.12 98 PHE A N 1
ATOM 772 C CA . PHE A 1 98 ? 2.582 1.273 6.575 1.00 94.12 98 PHE A CA 1
ATOM 773 C C . PHE A 1 98 ? 1.990 1.938 7.803 1.00 94.12 98 PHE A C 1
ATOM 775 O O . PHE A 1 98 ? 2.717 2.397 8.683 1.00 94.12 98 PHE A O 1
ATOM 782 N N . ARG A 1 99 ? 0.666 1.991 7.860 1.00 96.75 99 ARG A N 1
ATOM 783 C CA . ARG A 1 99 ? -0.065 2.443 9.031 1.00 96.75 99 ARG A CA 1
ATOM 784 C C . ARG A 1 99 ? -0.653 1.235 9.741 1.00 96.75 99 ARG A C 1
ATOM 786 O O . ARG A 1 99 ? -1.380 0.439 9.149 1.00 96.75 99 ARG A O 1
ATOM 793 N N . ILE A 1 100 ? -0.293 1.104 11.007 1.00 97.38 100 ILE A N 1
ATOM 794 C CA . ILE A 1 100 ? -0.770 0.073 11.916 1.00 97.38 100 ILE A CA 1
ATOM 795 C C . ILE A 1 100 ? -1.577 0.781 12.997 1.00 97.38 100 ILE A C 1
ATOM 797 O O . ILE A 1 100 ? -0.997 1.428 13.866 1.00 97.38 100 ILE A O 1
ATOM 801 N N . TYR A 1 101 ? -2.902 0.696 12.924 1.00 97.19 101 TYR A N 1
ATOM 802 C CA . TYR A 1 101 ? -3.773 1.246 13.961 1.00 97.19 101 TYR A CA 1
ATOM 803 C C . TYR A 1 101 ? -3.599 0.467 15.269 1.00 97.19 101 TYR A C 1
ATOM 805 O O . TYR A 1 101 ? -3.468 -0.758 15.252 1.00 97.19 101 TYR A O 1
ATOM 813 N N . LYS A 1 102 ? -3.553 1.184 16.397 1.00 97.94 102 LYS A N 1
ATOM 814 C CA . LYS A 1 102 ? -3.428 0.588 17.737 1.00 97.94 102 LYS A CA 1
ATOM 815 C C . LYS A 1 102 ? -4.697 -0.174 18.105 1.00 97.94 102 LYS A C 1
ATOM 817 O O . LYS A 1 102 ? -4.600 -1.285 18.621 1.00 97.94 102 LYS A O 1
ATOM 822 N N . ASP A 1 103 ? -5.854 0.403 17.789 1.00 96.75 103 ASP A N 1
ATOM 823 C CA . ASP A 1 103 ? -7.126 -0.307 17.705 1.00 96.75 103 ASP A CA 1
ATOM 824 C C . ASP A 1 103 ? -7.494 -0.483 16.223 1.00 96.75 103 ASP A C 1
ATOM 826 O O . ASP A 1 103 ? -7.732 0.503 15.525 1.00 96.75 103 ASP A O 1
ATOM 830 N N . PRO A 1 104 ? -7.545 -1.714 15.694 1.00 94.31 104 PRO A N 1
ATOM 831 C CA . PRO A 1 104 ? -7.893 -1.920 14.297 1.00 94.31 104 PRO A CA 1
ATOM 832 C C . PRO A 1 104 ? -9.285 -1.418 13.891 1.00 94.31 104 PRO A C 1
ATOM 834 O O . PRO A 1 104 ? -9.491 -1.111 12.711 1.00 94.31 104 PRO A O 1
ATOM 837 N N . ALA A 1 105 ? -10.223 -1.290 14.838 1.00 93.12 105 ALA A N 1
ATOM 838 C CA . ALA A 1 105 ? -11.547 -0.723 14.587 1.00 93.12 105 ALA A CA 1
ATOM 839 C C . ALA A 1 105 ? -11.483 0.758 14.168 1.00 93.12 105 ALA A C 1
ATOM 841 O O . ALA A 1 105 ? -12.365 1.230 13.438 1.00 93.12 105 ALA A O 1
ATOM 842 N N . ASP A 1 106 ? -10.406 1.459 14.535 1.00 96.06 106 ASP A N 1
ATOM 843 C CA . ASP A 1 106 ? -10.159 2.850 14.154 1.00 96.06 106 ASP A CA 1
ATOM 844 C C . ASP A 1 106 ? -9.775 3.000 12.676 1.00 96.06 106 ASP A C 1
ATOM 846 O O . ASP A 1 106 ? -9.760 4.118 12.162 1.00 96.06 106 ASP A O 1
ATOM 850 N N . THR A 1 107 ? -9.528 1.898 11.950 1.00 96.62 107 THR A N 1
ATOM 851 C CA . THR A 1 107 ? -9.199 1.946 10.518 1.00 96.62 107 THR A CA 1
ATOM 852 C C . THR A 1 107 ? -10.305 2.670 9.730 1.00 96.62 107 THR A C 1
ATOM 854 O O . THR A 1 107 ? -11.445 2.194 9.704 1.00 96.62 107 THR A O 1
ATOM 857 N N . PRO A 1 108 ? -10.015 3.799 9.060 1.00 96.31 108 PRO A N 1
ATOM 858 C CA . PRO A 1 108 ? -11.002 4.567 8.308 1.00 96.31 108 PRO A CA 1
ATOM 859 C C . PRO A 1 108 ? -11.691 3.771 7.193 1.00 96.31 108 PRO A C 1
ATOM 861 O O . PRO A 1 108 ? -11.066 2.961 6.508 1.00 96.31 108 PRO A O 1
ATOM 864 N N . GLU A 1 109 ? -12.978 4.052 6.965 1.00 97.25 109 GLU A N 1
ATOM 865 C CA . GLU A 1 109 ? -13.800 3.403 5.929 1.00 97.25 109 GLU A CA 1
ATOM 866 C C . GLU A 1 109 ? -13.237 3.589 4.507 1.00 97.25 109 GLU A C 1
ATOM 868 O O . GLU A 1 109 ? -13.379 2.709 3.653 1.00 97.25 109 GLU A O 1
ATOM 873 N N . GLU A 1 110 ? -12.528 4.692 4.251 1.00 96.00 110 GLU A N 1
ATOM 874 C CA . GLU A 1 110 ? -11.871 4.956 2.964 1.00 96.00 110 GLU A CA 1
ATOM 875 C C . GLU A 1 110 ? -10.902 3.836 2.547 1.00 96.00 110 GLU A C 1
ATOM 877 O O . GLU A 1 110 ? -10.787 3.531 1.361 1.00 96.00 110 GLU A O 1
ATOM 882 N N . TYR A 1 111 ? -10.247 3.161 3.500 1.00 95.88 111 TYR A N 1
ATOM 883 C CA . TYR A 1 111 ? -9.329 2.066 3.181 1.00 95.88 111 TYR A CA 1
ATOM 884 C C . TYR A 1 111 ? -10.071 0.809 2.728 1.00 95.88 111 TYR A C 1
ATOM 886 O O . TYR A 1 111 ? -9.579 0.097 1.858 1.00 95.88 111 TYR A O 1
ATOM 894 N N . PHE A 1 112 ? -11.275 0.564 3.242 1.00 97.19 112 PHE A N 1
ATOM 895 C CA . PHE A 1 112 ? -12.122 -0.539 2.789 1.00 97.19 112 PHE A CA 1
ATOM 896 C C . PHE A 1 112 ? -12.659 -0.245 1.387 1.00 97.19 112 PHE A C 1
ATOM 898 O O . PHE A 1 112 ? -12.468 -1.034 0.459 1.00 97.19 112 PHE A O 1
ATOM 905 N N . THR A 1 113 ? -13.254 0.934 1.208 1.00 97.00 113 THR A N 1
ATOM 906 C CA . THR A 1 113 ? -13.882 1.332 -0.062 1.00 97.00 113 THR A CA 1
ATOM 907 C C . THR A 1 113 ? -12.872 1.455 -1.203 1.00 97.00 113 THR A C 1
ATOM 909 O O . THR A 1 113 ? -13.182 1.059 -2.326 1.00 97.00 113 THR A O 1
ATOM 912 N N . ARG A 1 114 ? -11.628 1.875 -0.924 1.00 94.56 114 ARG A N 1
ATOM 913 C CA . ARG A 1 114 ? -10.509 1.859 -1.886 1.00 94.56 114 ARG A CA 1
ATOM 914 C C . ARG A 1 114 ? -10.260 0.470 -2.486 1.00 94.56 114 ARG A C 1
ATOM 916 O O . ARG A 1 114 ? -9.905 0.369 -3.657 1.00 94.56 114 ARG A O 1
ATOM 923 N N . ALA A 1 115 ? -10.436 -0.589 -1.698 1.00 95.62 115 ALA A N 1
ATOM 924 C CA . ALA A 1 115 ? -10.295 -1.976 -2.138 1.00 95.62 115 ALA A CA 1
ATOM 925 C C . ALA A 1 115 ? -11.610 -2.582 -2.671 1.00 95.62 115 ALA A C 1
ATOM 927 O O . ALA A 1 115 ? -11.657 -3.771 -2.975 1.00 95.62 115 ALA A O 1
ATOM 928 N N . GLY A 1 116 ? -12.679 -1.785 -2.798 1.00 96.62 116 GLY A N 1
ATOM 929 C CA . GLY A 1 116 ? -14.007 -2.261 -3.194 1.00 96.62 116 GLY A CA 1
ATOM 930 C C . GLY A 1 116 ? -14.740 -3.038 -2.097 1.00 96.62 116 GLY A C 1
ATOM 931 O O . GLY A 1 116 ? -15.625 -3.830 -2.409 1.00 96.62 116 GLY A O 1
ATOM 932 N N . LEU A 1 117 ? -14.365 -2.837 -0.833 1.00 96.88 117 LEU A N 1
ATOM 933 C CA . LEU A 1 117 ? -14.943 -3.502 0.335 1.00 96.88 117 LEU A CA 1
ATOM 934 C C . LEU A 1 117 ? -15.855 -2.543 1.114 1.00 96.88 117 LEU A C 1
ATOM 936 O O . LEU A 1 117 ? -15.758 -1.322 0.988 1.00 96.88 117 LEU A O 1
ATOM 940 N N . THR A 1 118 ? -16.707 -3.102 1.969 1.00 95.19 118 THR A N 1
ATOM 941 C CA . THR A 1 118 ? -17.521 -2.353 2.939 1.00 95.19 118 THR A CA 1
ATOM 942 C C . THR A 1 118 ? -16.941 -2.561 4.334 1.00 95.19 118 THR A C 1
ATOM 944 O O . THR A 1 118 ? -16.530 -3.674 4.665 1.00 95.19 118 THR A O 1
ATOM 947 N N . LYS A 1 119 ? -16.889 -1.503 5.150 1.00 93.25 119 LYS A N 1
ATOM 948 C CA . LYS A 1 119 ? -16.516 -1.629 6.563 1.00 93.25 119 LYS A CA 1
ATOM 949 C C . LYS A 1 119 ? -17.676 -2.283 7.327 1.00 93.25 119 LYS A C 1
ATOM 951 O O . LYS A 1 119 ? -18.818 -1.855 7.166 1.00 93.25 119 LYS A O 1
ATOM 956 N N . ALA A 1 120 ? -17.376 -3.339 8.081 1.00 83.31 120 ALA A N 1
ATOM 957 C CA . ALA A 1 120 ? -18.348 -4.048 8.916 1.00 83.31 120 ALA A CA 1
ATOM 958 C C . ALA A 1 120 ? -18.683 -3.278 10.201 1.00 83.31 120 ALA A C 1
ATOM 960 O O . ALA A 1 120 ? -17.815 -2.503 10.669 1.00 83.31 120 ALA A O 1
#

pLDDT: mean 88.59, std 14.22, range [26.8, 98.12]

Radius of gyration: 15.14 Å; chains: 1; bounding box: 45×22×41 Å

Secondary structure (DSSP, 8-state):
-----S---EEEEE-SSEEEEEESS-TTHHHHHHTTTTSTTT---EE-S--HHHHTT-TTEETGGGHIIIIIIIIHHHHHSS-SSEEE--SSTT-EEEEEESSGGGS-HHHHHHTT----

Organism: NCBI:txid449393

Foldseek 3Di:
DDPPDLAADWDWDDDPFWIKIKGQFGSPFLVCVVVQCCHPPNVFDADQDQALQQALRDNRHGPVNSCQSPPQAVVCCVPPNGGPQLWDPPDHRRIIMTIGTPDRLPHDQCSQVSNVHGRD

Sequence (120 aa):
MLSVGVFSEISLTEEPDAFVIHHRVCGSCGRQELDGRYEEPWNFLRVIENVPGLNFSDPNFTVYRAHIPVIHYVVATETVGHPWPVIDCSGVPGKCWFRIYKDPADTPEEYFTRAGLTKA